Protein AF-A0A7S4ETW4-F1 (afdb_monomer_lite)

Secondary structure (DSSP, 8-state):
-HHHHHHHHHHHHHHHHHHHTTTTSS-SSPPPHHHHHHHHHHHHHHTSTHHHHHHHHIIIIISSPPHHHHHHHHH-HHHHHHHHHH--TTT-HHHHHHHHHHHHHHSHHHHHHHHHHHHHHHHHHHHS---SHHHHHHHHHHHHHHHHHHHH-GGGHHHH-S--

Organism: Chrysotila carterae (NCBI:txid13221)

Radius of gyration: 17.77 Å; chains: 1; bounding box: 31×57×45 Å

Structure (mmCIF, N/CA/C/O backbone):
data_AF-A0A7S4ETW4-F1
#
_entry.id   AF-A0A7S4ETW4-F1
#
loop_
_atom_site.group_PDB
_atom_site.id
_atom_site.type_symbol
_atom_site.label_atom_id
_atom_site.label_alt_id
_atom_site.label_comp_id
_atom_site.label_asym_id
_atom_site.label_entity_id
_atom_site.label_seq_id
_atom_site.pdbx_PDB_ins_code
_atom_site.Cartn_x
_atom_site.Cartn_y
_atom_site.Cartn_z
_atom_site.occupancy
_atom_site.B_iso_or_equiv
_atom_site.auth_seq_id
_atom_site.auth_comp_id
_atom_site.auth_asym_id
_atom_site.auth_atom_id
_atom_site.pdbx_PDB_model_num
ATOM 1 N N . ALA A 1 1 ? -1.534 -6.833 -19.154 1.00 60.81 1 ALA A N 1
ATOM 2 C CA . ALA A 1 1 ? -1.920 -5.495 -19.670 1.00 60.81 1 ALA A CA 1
ATOM 3 C C . ALA A 1 1 ? -2.593 -4.645 -18.591 1.00 60.81 1 ALA A C 1
ATOM 5 O O . ALA A 1 1 ? -2.192 -3.499 -18.425 1.00 60.81 1 ALA A O 1
ATOM 6 N N . ALA A 1 2 ? -3.542 -5.212 -17.833 1.00 79.50 2 ALA A N 1
ATOM 7 C CA . ALA A 1 2 ? -4.225 -4.532 -16.729 1.00 79.50 2 ALA A CA 1
ATOM 8 C C . ALA A 1 2 ? -3.273 -4.038 -15.621 1.00 79.50 2 ALA A C 1
ATOM 10 O O . ALA A 1 2 ? -3.353 -2.880 -15.234 1.00 79.50 2 ALA A O 1
ATOM 11 N N . GLU A 1 3 ? -2.308 -4.854 -15.188 1.00 80.56 3 GLU A N 1
ATOM 12 C CA . GLU A 1 3 ? -1.361 -4.449 -14.137 1.00 80.56 3 GLU A CA 1
ATOM 13 C C . GLU A 1 3 ? -0.464 -3.275 -14.559 1.00 80.56 3 GLU A C 1
ATOM 15 O O . GLU A 1 3 ? -0.371 -2.277 -13.857 1.00 80.56 3 GLU A O 1
ATOM 20 N N . LYS A 1 4 ? 0.115 -3.321 -15.768 1.00 85.88 4 LYS A N 1
ATOM 21 C CA . LYS A 1 4 ? 0.900 -2.199 -16.322 1.00 85.88 4 LYS A CA 1
ATOM 22 C C . LYS A 1 4 ? 0.085 -0.905 -16.420 1.00 85.88 4 LYS A C 1
ATOM 24 O O . LYS A 1 4 ? 0.644 0.179 -16.277 1.00 85.88 4 LYS A O 1
ATOM 29 N N . TYR A 1 5 ? -1.214 -1.009 -16.700 1.00 85.56 5 TYR A N 1
ATOM 30 C CA . TYR A 1 5 ? -2.117 0.138 -16.685 1.00 85.56 5 TYR A CA 1
ATOM 31 C C . TYR A 1 5 ? -2.322 0.654 -15.255 1.00 85.56 5 TYR A C 1
ATOM 33 O O . TYR A 1 5 ? -2.116 1.841 -15.017 1.00 85.56 5 TYR A O 1
ATOM 41 N N . ALA A 1 6 ? -2.618 -0.234 -14.301 1.00 85.62 6 ALA A N 1
ATOM 42 C CA . ALA A 1 6 ? -2.778 0.114 -12.891 1.00 85.62 6 ALA A CA 1
ATOM 43 C C . ALA A 1 6 ? -1.522 0.792 -12.319 1.00 85.62 6 ALA A C 1
ATOM 45 O O . ALA A 1 6 ? -1.628 1.879 -11.760 1.00 85.62 6 ALA A O 1
ATOM 46 N N . VAL A 1 7 ? -0.331 0.234 -12.561 1.00 87.38 7 VAL A N 1
ATOM 47 C CA . VAL A 1 7 ? 0.959 0.835 -12.175 1.00 87.38 7 VAL A CA 1
ATOM 48 C C . VAL A 1 7 ? 1.089 2.254 -12.728 1.00 87.38 7 VAL A C 1
ATOM 50 O O . VAL A 1 7 ? 1.432 3.178 -11.999 1.00 87.38 7 VAL A O 1
ATOM 53 N N . ARG A 1 8 ? 0.766 2.476 -14.009 1.00 87.75 8 ARG A N 1
ATOM 54 C CA . ARG A 1 8 ? 0.828 3.819 -14.612 1.00 87.75 8 ARG A CA 1
ATOM 55 C C . ARG A 1 8 ? -0.162 4.792 -13.978 1.00 87.75 8 ARG A C 1
ATOM 57 O O . ARG A 1 8 ? 0.197 5.947 -13.766 1.00 87.75 8 ARG A O 1
ATOM 64 N N . CYS A 1 9 ? -1.376 4.344 -13.667 1.00 86.56 9 CYS A N 1
ATOM 65 C CA . CYS A 1 9 ? -2.370 5.161 -12.974 1.00 86.56 9 CYS A CA 1
ATOM 66 C C . CYS A 1 9 ? -1.901 5.536 -11.564 1.00 86.56 9 CYS A C 1
ATOM 68 O O . CYS A 1 9 ? -1.958 6.707 -11.199 1.00 86.56 9 CYS A O 1
ATOM 70 N N . VAL A 1 10 ? -1.381 4.577 -10.797 1.00 86.25 10 VAL A N 1
ATOM 71 C CA . VAL A 1 10 ? -0.884 4.816 -9.435 1.00 86.25 10 VAL A CA 1
ATOM 72 C C . VAL A 1 10 ? 0.343 5.737 -9.452 1.00 86.25 10 VAL A C 1
ATOM 74 O O . VAL A 1 10 ? 0.398 6.696 -8.684 1.00 86.25 10 VAL A O 1
ATOM 77 N N . LEU A 1 11 ? 1.275 5.547 -10.393 1.00 87.12 11 LEU A N 1
ATOM 78 C CA . LEU A 1 11 ? 2.414 6.453 -10.592 1.00 87.12 11 LEU A CA 1
ATOM 79 C C . LEU A 1 11 ? 1.975 7.878 -10.936 1.00 87.12 11 LEU A C 1
ATOM 81 O O . LEU A 1 11 ? 2.535 8.834 -10.401 1.00 87.12 11 LEU A O 1
ATOM 85 N N . PHE A 1 12 ? 0.988 8.033 -11.823 1.00 86.19 12 PHE A N 1
ATOM 86 C CA . PHE A 1 12 ? 0.428 9.340 -12.166 1.00 86.19 12 PHE A CA 1
ATOM 87 C C . PHE A 1 12 ? -0.155 10.028 -10.929 1.00 86.19 12 PHE A C 1
ATOM 89 O O . PHE A 1 12 ? 0.198 11.172 -10.642 1.00 86.19 12 PHE A O 1
ATOM 96 N N . MET A 1 13 ? -0.978 9.304 -10.168 1.00 83.88 13 MET A N 1
ATOM 97 C CA . MET A 1 13 ? -1.591 9.794 -8.935 1.00 83.88 13 MET A CA 1
ATOM 98 C C . MET A 1 13 ? -0.546 10.255 -7.921 1.00 83.88 13 MET A C 1
ATOM 100 O O . MET A 1 13 ? -0.606 11.379 -7.425 1.00 83.88 13 MET A O 1
ATOM 104 N N . ARG A 1 14 ? 0.462 9.421 -7.669 1.00 85.75 14 ARG A N 1
ATOM 105 C CA . ARG A 1 14 ? 1.566 9.741 -6.767 1.00 85.75 14 ARG A CA 1
ATOM 106 C C . ARG A 1 14 ? 2.373 10.950 -7.246 1.00 85.75 14 ARG A C 1
ATOM 108 O O . ARG A 1 14 ? 2.690 11.823 -6.447 1.00 85.75 14 ARG A O 1
ATOM 115 N N . ASN A 1 15 ? 2.695 11.036 -8.536 1.00 84.06 15 ASN A N 1
ATOM 116 C CA . ASN A 1 15 ? 3.438 12.179 -9.077 1.00 84.06 15 ASN A CA 1
ATOM 117 C C . ASN A 1 15 ? 2.648 13.486 -8.943 1.00 84.06 15 ASN A C 1
ATOM 119 O O . ASN A 1 15 ? 3.237 14.528 -8.654 1.00 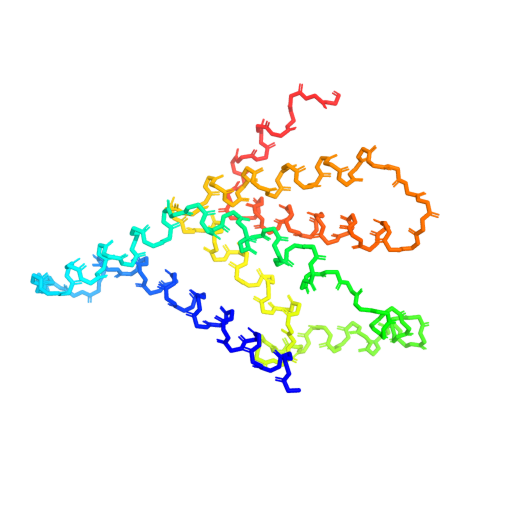84.06 15 ASN A O 1
ATOM 123 N N . ALA A 1 16 ? 1.329 13.431 -9.135 1.00 80.75 16 ALA A N 1
ATOM 124 C CA . ALA A 1 16 ? 0.451 14.579 -8.956 1.00 80.75 16 ALA A CA 1
ATOM 125 C C . ALA A 1 16 ? 0.400 15.032 -7.484 1.00 8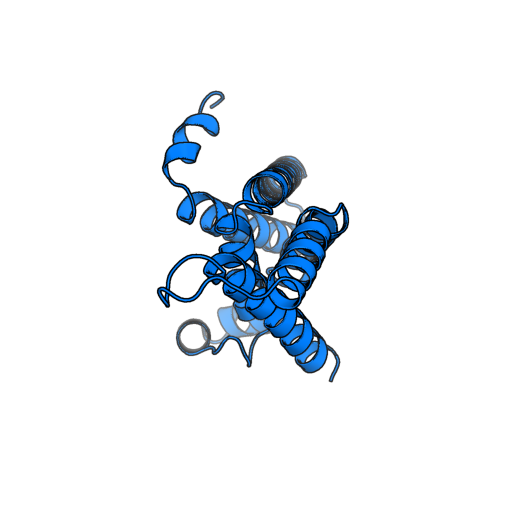0.75 16 ALA A C 1
ATOM 127 O O . ALA A 1 16 ? 0.531 16.227 -7.226 1.00 80.75 16 ALA A O 1
ATOM 128 N N . LEU A 1 17 ? 0.312 14.091 -6.533 1.00 76.44 17 LEU A N 1
ATOM 129 C CA . LEU A 1 17 ? 0.405 14.357 -5.088 1.00 76.44 17 LEU A CA 1
ATOM 130 C C . LEU A 1 17 ? 1.749 14.985 -4.705 1.00 76.44 17 LEU A C 1
ATOM 132 O O . LEU A 1 17 ? 1.791 16.074 -4.136 1.00 76.44 17 LEU A O 1
ATOM 136 N N . GLY A 1 18 ? 2.849 14.332 -5.089 1.00 71.75 18 GLY A N 1
ATOM 137 C CA . GLY A 1 18 ? 4.200 14.792 -4.776 1.00 71.75 18 GLY A CA 1
ATOM 138 C C . GLY A 1 18 ? 4.476 16.187 -5.334 1.00 71.75 18 GLY A C 1
ATOM 139 O O . GLY A 1 18 ? 5.074 17.008 -4.654 1.00 71.75 18 GLY A O 1
ATOM 140 N N . SER A 1 19 ? 3.981 16.499 -6.536 1.00 68.69 19 SER A N 1
ATOM 141 C CA . SER A 1 19 ? 4.168 17.815 -7.165 1.00 68.69 19 SER A CA 1
ATOM 142 C C . SER A 1 19 ? 3.311 18.916 -6.532 1.00 68.69 19 SER A C 1
ATOM 144 O O . SER A 1 19 ? 3.758 20.062 -6.454 1.00 68.69 19 SER A O 1
ATOM 146 N N . ALA A 1 20 ? 2.102 18.591 -6.057 1.00 61.12 20 ALA A N 1
ATOM 147 C CA . ALA A 1 20 ? 1.223 19.546 -5.380 1.00 61.12 20 ALA A CA 1
ATOM 148 C C . ALA A 1 20 ? 1.816 20.043 -4.047 1.00 61.12 20 ALA A C 1
ATOM 150 O O . ALA A 1 20 ? 1.586 21.190 -3.670 1.00 61.12 20 ALA A O 1
ATOM 151 N N . ALA A 1 21 ? 2.650 19.235 -3.383 1.00 56.47 21 ALA A N 1
ATOM 152 C CA . ALA A 1 21 ? 3.363 19.629 -2.166 1.00 56.47 21 ALA A CA 1
ATOM 153 C C . ALA A 1 21 ? 4.465 20.691 -2.403 1.00 56.47 21 ALA A C 1
ATOM 155 O O . ALA A 1 21 ? 4.841 21.419 -1.482 1.00 56.47 21 ALA A O 1
ATOM 156 N N . TYR A 1 22 ? 4.972 20.838 -3.636 1.00 57.28 22 TYR A N 1
ATOM 157 C CA . TYR A 1 22 ? 6.088 21.742 -3.964 1.00 57.28 22 TYR A CA 1
ATOM 158 C C . TYR A 1 22 ? 5.677 23.155 -4.397 1.00 57.28 22 TYR A C 1
ATOM 160 O O . TYR A 1 22 ? 6.551 23.967 -4.709 1.00 57.28 22 TYR A O 1
ATOM 168 N N . THR A 1 23 ? 4.390 23.514 -4.379 1.00 57.53 23 THR A N 1
ATOM 169 C CA . THR A 1 23 ? 3.901 24.804 -4.911 1.00 57.53 23 THR A CA 1
ATOM 170 C C . THR A 1 23 ? 4.421 26.060 -4.187 1.00 57.53 23 THR A C 1
ATOM 172 O O . THR A 1 23 ? 4.063 27.166 -4.579 1.00 57.53 23 THR A O 1
ATOM 175 N N . GLY A 1 24 ? 5.257 25.929 -3.148 1.00 52.19 24 GLY A N 1
ATOM 176 C CA . GLY A 1 24 ? 5.698 27.048 -2.306 1.00 52.19 24 GLY A CA 1
ATOM 177 C C . GLY A 1 24 ? 7.195 27.387 -2.252 1.00 52.19 24 GLY A C 1
ATOM 178 O O . GLY A 1 24 ? 7.512 28.407 -1.651 1.00 52.19 24 GLY A O 1
ATOM 179 N N . HIS A 1 25 ? 8.126 26.594 -2.808 1.00 51.62 25 HIS A N 1
ATOM 180 C CA . HIS A 1 25 ? 9.494 26.591 -2.239 1.00 51.62 25 HIS A CA 1
ATOM 181 C C . HIS A 1 25 ? 10.692 26.952 -3.138 1.00 51.62 25 HIS A C 1
ATOM 183 O O . HIS A 1 25 ? 11.792 27.048 -2.602 1.00 51.62 25 HIS A O 1
ATOM 189 N N . THR A 1 26 ? 10.569 27.173 -4.453 1.00 51.62 26 THR A N 1
ATOM 190 C CA . THR A 1 26 ? 11.786 27.132 -5.310 1.00 51.62 26 THR A CA 1
ATOM 191 C C . THR A 1 26 ? 12.084 28.318 -6.216 1.00 51.62 26 THR A C 1
ATOM 193 O O . THR A 1 26 ? 13.113 28.315 -6.888 1.00 51.62 26 THR A O 1
ATOM 196 N N . SER A 1 27 ? 11.312 29.399 -6.198 1.00 53.84 27 SER A N 1
ATOM 197 C CA . SER A 1 27 ? 11.730 30.595 -6.940 1.00 53.84 27 SER A CA 1
ATOM 198 C C . SER A 1 27 ? 1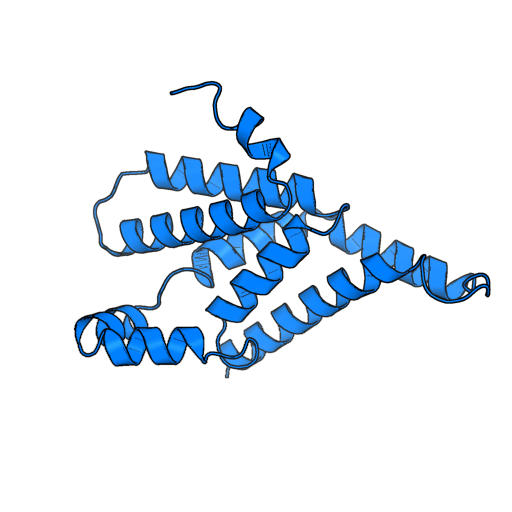1.029 31.826 -6.405 1.00 53.84 27 SER A C 1
ATOM 200 O O . SER A 1 27 ? 9.812 31.818 -6.303 1.00 53.84 27 SER A O 1
ATOM 202 N N . GLY A 1 28 ? 11.768 32.904 -6.120 1.00 57.75 28 GLY A N 1
ATOM 203 C CA . GLY A 1 28 ? 11.235 34.208 -5.685 1.00 57.75 28 GLY A CA 1
ATOM 204 C C . GLY A 1 28 ? 10.312 34.916 -6.696 1.00 57.75 28 GLY A C 1
ATOM 205 O O . GLY A 1 28 ? 10.130 36.126 -6.623 1.00 57.75 28 GLY A O 1
ATOM 206 N N . ARG A 1 29 ? 9.750 34.180 -7.661 1.00 61.94 29 ARG A N 1
ATOM 207 C CA . ARG A 1 29 ? 8.643 34.595 -8.517 1.00 61.94 29 ARG A CA 1
ATOM 208 C C . ARG A 1 29 ? 7.338 34.194 -7.847 1.00 61.94 29 ARG A C 1
ATOM 210 O O . ARG A 1 29 ? 7.135 33.021 -7.548 1.00 61.94 29 ARG A O 1
ATOM 217 N N . GLN A 1 30 ? 6.436 35.158 -7.683 1.00 66.44 30 GLN A N 1
ATOM 218 C CA . GLN A 1 30 ? 5.057 34.839 -7.338 1.00 66.44 30 GLN A CA 1
ATOM 219 C C . GLN A 1 30 ? 4.467 33.899 -8.405 1.00 66.44 30 GLN A C 1
ATOM 221 O O . GLN A 1 30 ? 4.633 34.164 -9.602 1.00 66.44 30 GLN A O 1
ATOM 226 N N . PRO A 1 31 ? 3.814 32.797 -7.999 1.00 70.00 31 PRO A N 1
ATOM 227 C CA . PRO A 1 31 ? 3.113 31.927 -8.931 1.00 70.00 31 PRO A CA 1
ATOM 228 C C . PRO A 1 31 ? 2.003 32.710 -9.639 1.00 70.00 31 PRO A C 1
ATOM 230 O O . PRO A 1 31 ? 1.369 33.585 -9.048 1.00 70.00 31 PRO A O 1
ATOM 233 N N . SER A 1 32 ? 1.773 32.408 -10.919 1.00 79.75 32 SER A N 1
ATOM 234 C CA . SER A 1 32 ? 0.674 33.023 -11.666 1.00 79.75 32 SER A CA 1
ATOM 235 C C . SER A 1 32 ? -0.681 32.581 -11.106 1.00 79.75 32 SER A C 1
ATOM 237 O O . SER A 1 32 ? -0.817 31.487 -10.555 1.00 79.75 32 SER A O 1
ATOM 239 N N . GLU A 1 33 ? -1.708 33.407 -11.299 1.00 79.31 33 GLU A N 1
ATOM 240 C CA . GLU A 1 33 ? -3.079 33.109 -10.868 1.00 79.31 33 GLU A CA 1
ATOM 241 C C . GLU A 1 33 ? -3.594 31.781 -11.453 1.00 79.31 33 GLU A C 1
ATOM 243 O O . GLU A 1 33 ? -4.177 30.966 -10.741 1.00 79.31 33 GLU A O 1
ATOM 248 N N . SER A 1 34 ? -3.280 31.493 -12.722 1.00 80.44 34 SER A N 1
ATOM 249 C CA . SER A 1 34 ? -3.625 30.217 -13.364 1.00 80.44 34 SER A CA 1
ATOM 250 C C . SER A 1 34 ? -2.919 29.015 -12.724 1.00 80.44 34 SER A C 1
ATOM 252 O O . SER A 1 34 ? -3.523 27.954 -12.593 1.00 80.44 34 SER A O 1
ATOM 254 N N . ALA A 1 35 ? -1.659 29.163 -12.296 1.00 77.94 35 ALA A N 1
ATOM 255 C CA . ALA A 1 35 ? -0.931 28.089 -11.619 1.00 77.94 35 ALA A CA 1
ATOM 256 C C . ALA A 1 35 ? -1.517 27.807 -10.226 1.00 77.94 35 ALA A C 1
ATOM 258 O O . ALA A 1 35 ? -1.682 26.645 -9.853 1.00 77.94 35 ALA A O 1
ATOM 259 N N . LEU A 1 36 ? -1.894 28.859 -9.491 1.00 77.81 36 LEU A N 1
ATOM 260 C CA . LEU A 1 36 ? -2.579 28.744 -8.202 1.00 77.81 36 LEU A CA 1
ATOM 261 C C . LEU A 1 36 ? -3.959 28.087 -8.339 1.00 77.81 36 LEU A C 1
ATOM 263 O O . LEU A 1 36 ? -4.295 27.210 -7.547 1.00 77.81 36 LEU A O 1
ATOM 267 N N . ALA A 1 37 ? -4.741 28.454 -9.359 1.00 79.44 37 ALA A N 1
ATOM 268 C CA . ALA A 1 37 ? -6.047 27.848 -9.618 1.00 79.44 37 ALA A CA 1
ATOM 269 C C . ALA A 1 37 ? -5.937 26.337 -9.901 1.00 79.44 37 ALA A C 1
ATOM 271 O O . ALA A 1 37 ? -6.667 25.544 -9.305 1.00 79.44 37 ALA A O 1
ATOM 272 N N . CYS A 1 38 ? -4.982 25.926 -10.743 1.00 78.56 38 CYS A N 1
ATOM 273 C CA . CYS A 1 38 ? -4.711 24.510 -11.011 1.00 78.56 38 CYS A CA 1
ATOM 274 C C . CYS A 1 38 ? -4.243 23.759 -9.754 1.00 78.56 38 CYS A C 1
ATOM 276 O O . CYS A 1 38 ? -4.710 22.650 -9.496 1.00 78.56 38 CYS A O 1
ATOM 278 N N . ALA A 1 39 ? -3.358 24.360 -8.952 1.00 75.50 39 ALA A N 1
ATOM 279 C CA . ALA A 1 39 ? -2.897 23.771 -7.696 1.00 75.50 39 ALA A CA 1
ATOM 280 C C . ALA A 1 39 ? -4.052 23.561 -6.706 1.00 75.50 39 ALA A C 1
ATOM 282 O O . ALA A 1 39 ? -4.171 22.491 -6.114 1.00 75.50 39 ALA A O 1
ATOM 283 N N . ASN A 1 40 ? -4.938 24.548 -6.566 1.00 77.50 40 ASN A N 1
ATOM 284 C CA . ASN A 1 40 ? -6.102 24.445 -5.690 1.00 77.50 40 ASN A CA 1
ATOM 285 C C . ASN A 1 40 ? -7.082 23.364 -6.164 1.00 77.50 40 ASN A C 1
ATOM 287 O O . ASN A 1 40 ? -7.544 22.574 -5.347 1.00 77.50 40 ASN A O 1
ATOM 291 N N . ALA A 1 41 ? -7.346 23.266 -7.472 1.00 79.75 41 ALA A N 1
ATOM 292 C CA . ALA A 1 41 ? -8.198 22.211 -8.022 1.00 79.75 41 ALA A CA 1
ATOM 293 C C . ALA A 1 41 ? -7.640 20.804 -7.731 1.00 79.75 41 ALA A C 1
ATOM 295 O O . ALA A 1 41 ? -8.389 19.909 -7.338 1.00 79.75 41 ALA A O 1
ATOM 296 N N . LEU A 1 42 ? -6.321 20.622 -7.860 1.00 76.06 42 LEU A N 1
ATOM 297 C CA . LEU A 1 42 ? -5.652 19.365 -7.515 1.00 76.06 42 LEU A CA 1
ATOM 298 C C . LEU A 1 42 ? -5.727 19.070 -6.011 1.00 76.06 42 LEU A C 1
ATOM 300 O O . LEU A 1 42 ? -6.066 17.954 -5.631 1.00 76.06 42 LEU A O 1
ATOM 304 N N . ARG A 1 43 ? -5.494 20.064 -5.145 1.00 74.44 43 ARG A N 1
ATOM 305 C CA . ARG A 1 43 ? -5.634 19.901 -3.685 1.00 74.44 43 ARG A CA 1
ATOM 306 C C . ARG A 1 43 ? -7.056 19.503 -3.288 1.00 74.44 43 ARG A C 1
ATOM 308 O O . ARG A 1 43 ? -7.221 18.597 -2.480 1.00 74.44 43 ARG A O 1
ATOM 315 N N . CYS A 1 44 ? -8.080 20.102 -3.899 1.00 75.12 44 CYS A N 1
ATOM 316 C CA . CYS A 1 44 ? -9.476 19.712 -3.677 1.00 75.12 44 CYS A CA 1
ATOM 317 C C . CYS A 1 44 ? -9.762 18.271 -4.118 1.00 75.12 44 CYS A C 1
ATOM 319 O O . CYS A 1 44 ? -10.501 17.564 -3.439 1.00 75.12 44 CYS A O 1
ATOM 321 N N . PHE A 1 45 ? -9.169 17.819 -5.227 1.00 76.19 45 PHE A N 1
ATOM 322 C CA . PHE A 1 45 ? -9.286 16.427 -5.661 1.00 76.19 45 PHE A CA 1
ATOM 323 C C . PHE A 1 45 ? -8.691 15.463 -4.621 1.00 76.19 45 PHE A C 1
ATOM 325 O O . PHE A 1 45 ? -9.301 14.441 -4.306 1.00 76.19 45 PHE A O 1
ATOM 332 N N . PHE A 1 46 ? -7.540 15.806 -4.039 1.00 74.00 46 PHE A N 1
ATOM 333 C CA . PHE A 1 46 ? -6.911 14.999 -2.991 1.00 74.00 46 PHE A CA 1
ATOM 334 C C . PHE A 1 46 ? -7.621 15.095 -1.635 1.00 74.00 46 PHE A C 1
ATOM 336 O O . PHE A 1 46 ? -7.614 14.135 -0.883 1.00 74.00 46 PHE A O 1
ATOM 343 N N . GLY A 1 47 ? -8.334 16.180 -1.346 1.00 71.88 47 GLY A N 1
ATOM 344 C CA . GLY A 1 47 ? -9.221 16.264 -0.180 1.00 71.88 47 GLY A CA 1
ATOM 345 C C . GLY A 1 47 ? -10.569 15.542 -0.340 1.00 71.88 47 GLY A C 1
ATOM 346 O O . GLY A 1 47 ? -11.435 15.699 0.516 1.00 71.88 47 GLY A O 1
ATOM 347 N N . SER A 1 48 ? -10.800 14.815 -1.441 1.00 79.56 48 SER A N 1
ATOM 348 C CA . SER A 1 48 ? -12.097 14.190 -1.736 1.00 79.56 48 SER A CA 1
ATOM 349 C C . SER A 1 48 ? -12.275 12.806 -1.099 1.00 79.56 48 SER A C 1
ATOM 351 O O . SER A 1 48 ? -11.315 12.093 -0.806 1.00 79.56 48 SER A O 1
ATOM 353 N N . GLU A 1 49 ? -13.532 12.368 -0.977 1.00 79.94 49 GLU A N 1
ATOM 354 C CA . GLU A 1 49 ? -13.920 11.039 -0.465 1.00 79.94 49 GLU A CA 1
ATOM 355 C C . GLU A 1 49 ? -13.343 9.862 -1.273 1.00 79.94 49 GLU A C 1
ATOM 357 O O . GLU A 1 49 ? -13.331 8.721 -0.809 1.00 79.94 49 GLU A O 1
ATOM 362 N N . GLN A 1 50 ? -12.828 10.121 -2.477 1.00 84.06 50 GLN A N 1
ATOM 363 C CA . GLN A 1 50 ? -12.219 9.093 -3.317 1.00 84.06 50 GLN A CA 1
ATOM 364 C C . GLN A 1 50 ? -10.835 8.666 -2.822 1.00 84.06 50 GLN A C 1
ATOM 366 O O . GLN A 1 50 ? -10.365 7.582 -3.170 1.00 84.06 50 GLN A O 1
ATOM 371 N N . LEU A 1 51 ? -10.181 9.480 -1.991 1.00 85.00 51 LEU A N 1
ATOM 372 C CA . LEU A 1 51 ? -8.847 9.185 -1.483 1.00 85.00 51 LEU A CA 1
ATOM 373 C C . LEU A 1 51 ? -8.848 8.021 -0.469 1.00 85.00 51 LEU A C 1
ATOM 375 O O . LEU A 1 51 ? -8.059 7.091 -0.656 1.00 85.00 51 LEU A O 1
ATOM 379 N N . PRO A 1 52 ? -9.768 7.960 0.517 1.00 86.38 52 PRO A N 1
ATOM 380 C CA . PRO A 1 52 ? -9.985 6.755 1.322 1.00 86.38 52 PRO A CA 1
ATOM 381 C C . PRO A 1 52 ? -10.300 5.503 0.492 1.00 86.38 52 PRO A C 1
ATOM 383 O O . PRO A 1 52 ? -9.771 4.428 0.773 1.00 86.38 52 PRO A O 1
ATOM 386 N N . ALA A 1 53 ? -11.115 5.625 -0.561 1.00 89.50 53 ALA A N 1
ATOM 387 C CA . ALA A 1 53 ? -11.464 4.496 -1.427 1.00 89.50 53 ALA A CA 1
ATOM 388 C C . ALA A 1 53 ? -10.253 3.971 -2.220 1.00 89.50 53 ALA A C 1
ATOM 390 O O . ALA A 1 53 ? -10.055 2.755 -2.333 1.00 89.50 53 ALA A O 1
ATOM 391 N N . LEU A 1 54 ? -9.410 4.879 -2.721 1.00 90.31 54 LEU A N 1
ATOM 392 C CA . LEU A 1 54 ? -8.136 4.537 -3.346 1.00 90.31 54 LEU A CA 1
ATOM 393 C C . LEU A 1 54 ? -7.205 3.858 -2.337 1.00 90.31 54 LEU A C 1
ATOM 395 O O . LEU A 1 54 ? -6.708 2.772 -2.620 1.00 90.31 54 LEU A O 1
ATOM 399 N N . CYS A 1 55 ? -7.017 4.453 -1.156 1.00 92.88 55 CYS A N 1
ATOM 400 C CA . CYS A 1 55 ? -6.188 3.892 -0.089 1.00 92.88 55 CYS A CA 1
ATOM 401 C C . CYS A 1 55 ? -6.634 2.467 0.266 1.00 92.88 55 CYS A C 1
ATOM 403 O O . CYS A 1 55 ? -5.828 1.539 0.238 1.00 92.88 55 CYS A O 1
ATOM 405 N N . ARG A 1 56 ? -7.937 2.259 0.479 1.00 94.69 56 ARG A N 1
ATOM 406 C CA . ARG A 1 56 ? -8.513 0.934 0.723 1.00 94.69 56 ARG A CA 1
ATOM 407 C C . ARG A 1 56 ? -8.206 -0.052 -0.399 1.00 94.69 56 ARG A C 1
ATOM 409 O O . ARG A 1 56 ? -7.826 -1.183 -0.120 1.00 94.69 56 ARG A O 1
ATOM 416 N N . SER A 1 57 ? -8.353 0.367 -1.652 1.00 94.75 57 SER A N 1
ATOM 417 C CA . SER A 1 57 ? -8.090 -0.499 -2.806 1.00 94.75 57 SER A CA 1
ATOM 418 C C . SER A 1 57 ? -6.612 -0.882 -2.908 1.00 94.75 57 SER A C 1
ATOM 420 O O . SER A 1 57 ? -6.297 -2.034 -3.195 1.00 94.75 57 SER A O 1
ATOM 422 N N . LEU A 1 58 ? -5.702 0.055 -2.625 1.00 95.44 58 LEU A N 1
ATOM 423 C CA . LEU A 1 58 ? -4.266 -0.220 -2.595 1.00 95.44 58 LEU A CA 1
ATOM 424 C C . LEU A 1 58 ? -3.925 -1.236 -1.497 1.00 95.44 58 LEU A C 1
ATOM 426 O O . LEU A 1 58 ? -3.222 -2.206 -1.766 1.00 95.44 58 LEU A O 1
ATOM 430 N N . VAL A 1 59 ? -4.470 -1.062 -0.292 1.00 96.50 59 VAL A N 1
ATOM 431 C CA . VAL A 1 59 ? -4.201 -1.960 0.842 1.00 96.50 59 VAL A CA 1
ATOM 432 C C . VAL A 1 59 ? -4.778 -3.357 0.627 1.00 96.50 59 VAL A C 1
ATOM 434 O O . VAL A 1 59 ? -4.104 -4.338 0.909 1.00 96.50 59 VAL A O 1
ATOM 437 N N . LEU A 1 60 ? -6.004 -3.467 0.115 1.00 95.19 60 LEU A N 1
ATOM 438 C CA . LEU A 1 60 ? -6.698 -4.756 0.021 1.00 95.19 60 LEU A CA 1
ATOM 439 C C . LEU A 1 60 ? -6.417 -5.535 -1.267 1.00 95.19 60 LEU A C 1
ATOM 441 O O . LEU A 1 60 ? -6.706 -6.728 -1.318 1.00 95.19 60 LEU A O 1
ATOM 445 N N . HIS A 1 61 ? -5.917 -4.883 -2.321 1.00 94.12 61 HIS A N 1
ATOM 446 C CA . HIS A 1 61 ? -5.795 -5.521 -3.638 1.00 94.12 61 HIS A CA 1
ATOM 447 C C . HIS A 1 61 ? -4.434 -5.351 -4.309 1.00 94.12 61 HIS A C 1
ATOM 449 O O . HIS A 1 61 ? -4.133 -6.112 -5.223 1.00 94.12 61 HIS A O 1
ATOM 455 N N . ALA A 1 62 ? -3.628 -4.367 -3.904 1.00 93.69 62 ALA A N 1
ATOM 456 C CA . ALA A 1 62 ? -2.317 -4.126 -4.508 1.00 93.69 62 ALA A CA 1
ATOM 457 C C . ALA A 1 62 ? -1.151 -4.482 -3.576 1.00 93.69 62 ALA A C 1
ATOM 459 O O . ALA A 1 62 ? -0.121 -4.942 -4.054 1.00 93.69 62 ALA A O 1
ATOM 460 N N . LEU A 1 63 ? -1.300 -4.257 -2.268 1.00 94.62 63 LEU A N 1
ATOM 461 C CA . LEU A 1 63 ? -0.308 -4.631 -1.260 1.00 94.62 63 LEU A CA 1
ATOM 462 C C . LEU A 1 63 ? -0.199 -6.129 -0.947 1.00 94.62 63 LEU A C 1
ATOM 464 O O . LEU A 1 63 ? 0.923 -6.549 -0.669 1.00 94.62 63 LEU A O 1
ATOM 468 N N . PRO A 1 64 ? -1.283 -6.928 -0.930 1.00 95.00 64 PRO A N 1
ATOM 469 C CA . PRO A 1 64 ? -1.163 -8.332 -0.568 1.00 95.00 64 PRO A CA 1
ATOM 470 C C . PRO A 1 64 ? -0.322 -9.082 -1.599 1.00 95.00 64 PRO A C 1
ATOM 472 O O . PRO A 1 64 ? -0.457 -8.839 -2.800 1.00 95.00 64 PRO A O 1
ATOM 475 N N . MET A 1 65 ? 0.532 -9.995 -1.130 1.00 92.25 65 MET A N 1
ATOM 476 C CA . MET A 1 65 ? 1.274 -10.882 -2.024 1.00 92.25 65 MET A CA 1
ATOM 477 C C . MET A 1 65 ? 0.300 -11.707 -2.863 1.00 92.25 65 MET A C 1
ATOM 479 O O . MET A 1 65 ? -0.675 -12.274 -2.362 1.00 92.25 65 MET A O 1
ATOM 483 N N . SER A 1 66 ? 0.568 -11.774 -4.159 1.00 90.81 66 SER A N 1
ATOM 484 C CA . SER A 1 66 ? -0.149 -12.659 -5.062 1.00 90.81 66 SER A CA 1
ATOM 485 C C . SER A 1 66 ? 0.182 -14.128 -4.761 1.00 90.81 66 SER A C 1
ATOM 487 O O . SER A 1 66 ? 1.244 -14.426 -4.217 1.00 90.81 66 SER A O 1
ATOM 489 N N . PRO A 1 67 ? -0.682 -15.081 -5.152 1.00 91.06 67 PRO A N 1
ATOM 490 C CA . PRO A 1 67 ? -0.379 -16.503 -4.992 1.00 91.06 67 PRO A CA 1
ATOM 491 C C . PRO A 1 67 ? 0.946 -16.922 -5.647 1.00 91.06 67 PRO A C 1
ATOM 493 O O . PRO A 1 67 ? 1.663 -17.737 -5.084 1.00 91.06 67 PRO A O 1
ATOM 496 N N . ALA A 1 68 ? 1.293 -16.316 -6.788 1.00 90.69 68 ALA A N 1
ATOM 497 C CA . ALA A 1 68 ? 2.566 -16.561 -7.463 1.00 90.69 68 ALA A CA 1
ATOM 498 C C . ALA A 1 68 ? 3.759 -16.098 -6.614 1.00 90.69 68 ALA A C 1
ATOM 500 O O . ALA A 1 68 ? 4.687 -16.864 -6.419 1.00 90.69 68 ALA A O 1
ATOM 501 N N . GLU A 1 69 ? 3.689 -14.900 -6.024 1.00 91.12 69 GLU A N 1
ATOM 502 C CA . GLU A 1 69 ? 4.730 -14.400 -5.113 1.00 91.12 69 GLU A CA 1
ATOM 503 C C . GLU A 1 69 ? 4.885 -15.283 -3.865 1.00 91.12 69 GLU A C 1
ATOM 505 O O . GLU A 1 69 ? 5.990 -15.457 -3.361 1.00 91.12 69 GLU A O 1
ATOM 510 N N . VAL A 1 70 ? 3.789 -15.865 -3.368 1.00 92.88 70 VAL A N 1
ATOM 511 C CA . VAL A 1 70 ? 3.835 -16.818 -2.248 1.00 92.88 70 VAL A CA 1
ATOM 512 C C . VAL A 1 70 ? 4.527 -18.120 -2.655 1.00 92.88 70 VAL A C 1
ATOM 514 O O . VAL A 1 70 ? 5.305 -18.664 -1.870 1.00 92.88 70 VAL A O 1
ATOM 517 N N . ASP A 1 71 ? 4.248 -18.624 -3.857 1.00 94.38 71 ASP A N 1
ATOM 518 C CA . ASP A 1 71 ? 4.925 -19.803 -4.398 1.00 94.38 71 ASP A CA 1
ATOM 519 C C . ASP A 1 71 ? 6.418 -19.517 -4.643 1.00 94.38 71 ASP A C 1
ATOM 521 O O . ASP A 1 71 ? 7.253 -20.310 -4.214 1.00 94.38 71 ASP A O 1
ATOM 525 N N . ASP A 1 72 ? 6.763 -18.358 -5.210 1.00 93.00 72 ASP A N 1
ATOM 526 C CA . ASP A 1 72 ? 8.149 -17.928 -5.434 1.00 93.00 72 ASP A CA 1
ATOM 527 C C . ASP A 1 72 ? 8.922 -17.818 -4.108 1.00 93.00 72 ASP A C 1
ATOM 529 O O . ASP A 1 72 ? 10.024 -18.351 -3.985 1.00 93.00 72 ASP A O 1
ATOM 533 N N . LEU A 1 73 ? 8.322 -17.209 -3.075 1.00 92.81 73 LEU A N 1
ATOM 534 C CA . LEU A 1 73 ? 8.909 -17.126 -1.733 1.00 92.81 73 LEU A CA 1
ATOM 535 C C . LEU A 1 73 ? 9.120 -18.510 -1.101 1.00 92.81 73 LEU A C 1
ATOM 537 O O . LEU A 1 73 ? 10.088 -18.716 -0.367 1.00 92.81 73 LEU A O 1
ATOM 541 N N . ARG A 1 74 ? 8.206 -19.455 -1.342 1.00 94.50 74 ARG A N 1
ATOM 542 C CA . ARG A 1 74 ? 8.323 -20.823 -0.823 1.00 94.50 74 ARG A CA 1
ATOM 543 C C . ARG A 1 74 ? 9.435 -21.596 -1.530 1.00 94.50 74 ARG A C 1
ATOM 545 O O . ARG A 1 74 ? 10.154 -22.346 -0.870 1.00 94.50 74 ARG A O 1
ATOM 552 N N . ASP A 1 75 ? 9.528 -21.451 -2.846 1.00 97.00 75 ASP A N 1
ATOM 553 C CA . ASP A 1 75 ? 10.367 -22.291 -3.695 1.00 97.00 75 ASP A CA 1
ATOM 554 C C . ASP A 1 75 ? 11.814 -21.753 -3.793 1.00 97.00 75 ASP A C 1
ATOM 556 O O . ASP A 1 75 ? 12.754 -22.552 -3.809 1.00 97.00 75 ASP A O 1
ATOM 560 N N . ASP A 1 76 ? 12.011 -20.427 -3.780 1.00 96.31 76 ASP A N 1
ATOM 561 C CA . ASP A 1 76 ? 13.317 -19.748 -3.725 1.00 96.31 76 ASP A CA 1
ATOM 562 C C . ASP A 1 76 ? 13.251 -18.442 -2.894 1.00 96.31 76 ASP A C 1
ATOM 564 O O . ASP A 1 76 ? 13.122 -17.340 -3.439 1.00 96.31 76 ASP A O 1
ATOM 568 N N . PRO A 1 77 ? 13.367 -18.523 -1.554 1.00 94.06 77 PRO A N 1
ATOM 569 C CA . PRO A 1 77 ? 13.241 -17.351 -0.690 1.00 94.06 77 PRO A CA 1
ATOM 570 C C . PRO A 1 77 ? 14.360 -16.320 -0.888 1.00 94.06 77 PRO A C 1
ATOM 572 O O . PRO A 1 77 ? 14.127 -15.123 -0.714 1.00 94.06 77 PRO A O 1
ATOM 575 N N . GLU A 1 78 ? 15.577 -16.749 -1.242 1.00 95.44 78 GLU A N 1
ATOM 576 C CA . GLU A 1 78 ? 16.691 -15.826 -1.496 1.00 95.44 78 GLU A CA 1
ATOM 577 C C . GLU A 1 78 ? 16.471 -15.058 -2.802 1.00 95.44 78 GLU A C 1
ATOM 579 O O . GLU A 1 78 ? 16.644 -13.834 -2.831 1.00 95.44 78 GLU A O 1
ATOM 584 N N . GLY A 1 79 ? 16.033 -15.758 -3.855 1.00 92.56 79 GLY A N 1
ATOM 585 C CA . GLY A 1 79 ? 15.643 -15.156 -5.126 1.00 92.56 79 GLY A CA 1
ATOM 586 C C . GLY A 1 79 ? 14.503 -14.156 -4.959 1.00 92.56 79 GLY A C 1
ATOM 587 O O . GLY A 1 79 ? 14.630 -13.011 -5.397 1.00 92.56 79 GLY A O 1
ATOM 588 N N . PHE A 1 80 ? 13.446 -14.537 -4.238 1.00 91.81 80 PHE A N 1
ATOM 589 C CA . PHE A 1 80 ? 12.310 -13.658 -3.957 1.00 91.81 80 PHE A CA 1
ATOM 590 C C . PHE A 1 80 ? 12.740 -12.353 -3.269 1.00 91.81 80 PHE A C 1
ATOM 592 O O . PHE A 1 80 ? 12.419 -11.259 -3.737 1.00 91.81 80 PHE A O 1
ATOM 599 N N . VAL A 1 81 ? 13.527 -12.444 -2.190 1.00 91.06 81 VAL A N 1
ATOM 600 C CA . VAL A 1 81 ? 14.014 -11.257 -1.464 1.00 91.06 81 VAL A CA 1
ATOM 601 C C . VAL A 1 81 ? 14.901 -10.388 -2.358 1.00 91.06 81 VAL A C 1
ATOM 603 O O . VAL A 1 81 ? 14.806 -9.159 -2.325 1.00 91.06 81 VAL A O 1
ATOM 606 N N . TRP A 1 82 ? 15.763 -10.996 -3.176 1.00 90.56 82 TRP A N 1
ATOM 607 C CA . TRP A 1 82 ? 16.609 -10.252 -4.106 1.00 90.56 82 TRP A CA 1
ATOM 608 C C . TRP A 1 82 ? 15.790 -9.479 -5.148 1.00 90.56 82 TRP A C 1
ATOM 610 O O . TRP A 1 82 ? 16.098 -8.317 -5.445 1.00 90.56 82 TRP A O 1
ATOM 620 N N . GLU A 1 83 ? 14.739 -10.099 -5.683 1.00 87.69 83 GLU A N 1
ATOM 621 C CA . GLU A 1 83 ? 13.821 -9.460 -6.619 1.00 87.69 83 GLU A CA 1
ATOM 622 C C . GLU A 1 83 ? 13.037 -8.329 -5.962 1.00 87.69 83 GLU A C 1
ATOM 624 O O . GLU A 1 83 ? 12.974 -7.243 -6.538 1.00 87.69 83 GLU A O 1
ATOM 629 N N . GLU A 1 84 ? 12.528 -8.518 -4.742 1.00 84.81 84 GLU A N 1
ATOM 630 C CA . GLU A 1 84 ? 11.862 -7.459 -3.979 1.00 84.81 84 GLU A CA 1
ATOM 631 C C . GLU A 1 84 ? 12.766 -6.245 -3.748 1.00 84.81 84 GLU A C 1
ATOM 633 O O . GLU A 1 84 ? 12.354 -5.105 -3.973 1.00 84.81 84 GLU A O 1
ATOM 638 N N . LEU A 1 85 ? 14.017 -6.473 -3.341 1.00 85.19 85 LEU A N 1
ATOM 639 C CA . LEU A 1 85 ? 14.990 -5.402 -3.109 1.00 85.19 85 LEU A CA 1
ATOM 640 C C . LEU A 1 85 ? 15.375 -4.676 -4.404 1.00 85.19 85 LEU A C 1
ATOM 642 O O . LEU A 1 85 ? 15.676 -3.479 -4.389 1.00 85.19 85 LEU A O 1
ATOM 646 N N . SER A 1 86 ? 15.364 -5.393 -5.527 1.00 85.31 86 SER A N 1
ATOM 647 C CA . SER A 1 86 ? 15.702 -4.862 -6.850 1.00 85.31 86 SER A CA 1
ATOM 648 C C . SER A 1 86 ? 14.497 -4.269 -7.588 1.00 85.31 86 SER A C 1
ATOM 650 O O . SER A 1 86 ? 14.670 -3.578 -8.604 1.00 85.31 86 SER A O 1
ATOM 652 N N . ALA A 1 87 ? 13.280 -4.537 -7.108 1.00 82.19 87 ALA A N 1
ATOM 653 C CA . ALA A 1 87 ? 12.045 -4.191 -7.782 1.00 82.19 87 ALA A CA 1
ATOM 654 C C . ALA A 1 87 ? 11.903 -2.676 -7.903 1.00 82.19 87 ALA A C 1
ATOM 656 O O . ALA A 1 87 ? 11.950 -1.906 -6.940 1.00 82.19 87 ALA A O 1
ATOM 657 N N . ARG A 1 88 ? 11.685 -2.230 -9.139 1.00 80.81 88 ARG A N 1
ATOM 658 C CA . ARG A 1 88 ? 11.394 -0.830 -9.415 1.00 80.81 88 ARG A CA 1
ATOM 659 C C . ARG A 1 88 ? 9.897 -0.611 -9.302 1.00 80.81 88 ARG A C 1
ATOM 661 O O . ARG A 1 88 ? 9.075 -1.435 -9.683 1.00 80.81 88 ARG A O 1
ATOM 668 N N . GLU A 1 89 ? 9.532 0.582 -8.880 1.00 75.81 89 GLU A N 1
ATOM 669 C CA . GLU A 1 89 ? 8.133 0.986 -8.766 1.00 75.81 89 GLU A CA 1
ATOM 670 C C . GLU A 1 89 ? 7.352 0.890 -10.089 1.00 75.81 89 GLU A C 1
ATOM 672 O O . GLU A 1 89 ? 6.151 0.656 -10.102 1.00 75.81 89 GLU A O 1
ATOM 677 N N . GLY A 1 90 ? 8.038 1.033 -11.227 1.00 79.88 90 GLY A N 1
ATOM 678 C CA . GLY A 1 90 ? 7.432 0.881 -12.550 1.00 79.88 90 GLY A CA 1
ATOM 679 C C . GLY A 1 90 ? 7.211 -0.567 -12.996 1.00 79.88 90 GLY A C 1
ATOM 680 O O . GLY A 1 90 ? 6.659 -0.772 -14.078 1.00 79.88 90 GLY A O 1
ATOM 681 N N . THR A 1 91 ? 7.667 -1.555 -12.220 1.00 81.38 91 THR A N 1
ATOM 682 C CA . THR A 1 91 ? 7.634 -2.977 -12.595 1.00 81.38 91 THR A CA 1
ATOM 683 C C . THR A 1 91 ? 6.767 -3.836 -11.685 1.00 81.38 91 THR A C 1
ATOM 685 O O . THR A 1 91 ? 6.420 -4.932 -12.103 1.00 81.38 91 THR A O 1
ATOM 688 N N . SER A 1 92 ? 6.382 -3.347 -10.503 1.00 85.94 92 SER A N 1
ATOM 689 C CA . SER A 1 92 ? 5.519 -4.066 -9.559 1.00 85.94 92 SER A CA 1
ATOM 690 C C . SER A 1 92 ? 4.406 -3.160 -9.044 1.00 85.94 92 SER A C 1
ATOM 692 O O . SER A 1 92 ? 4.665 -2.062 -8.540 1.00 85.94 92 SER A O 1
ATOM 694 N N . LEU A 1 93 ? 3.159 -3.631 -9.145 1.00 90.19 93 LEU A N 1
ATOM 695 C CA . LEU A 1 93 ? 2.007 -2.930 -8.580 1.00 90.19 93 LEU A CA 1
ATOM 696 C C . LEU A 1 93 ? 2.108 -2.803 -7.058 1.00 90.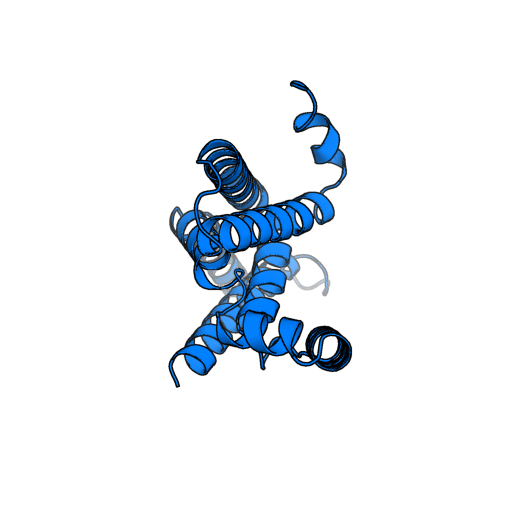19 93 LEU A C 1
ATOM 698 O O . LEU A 1 93 ? 1.755 -1.754 -6.522 1.00 90.19 93 LEU A O 1
ATOM 702 N N . ARG A 1 94 ? 2.650 -3.818 -6.381 1.00 90.75 94 ARG A N 1
ATOM 703 C CA . ARG A 1 94 ? 2.826 -3.836 -4.927 1.00 90.75 94 ARG A CA 1
ATOM 704 C C . ARG A 1 94 ? 3.804 -2.764 -4.460 1.00 90.75 94 ARG A C 1
ATOM 706 O O . ARG A 1 94 ? 3.452 -1.938 -3.620 1.00 90.75 94 ARG A O 1
ATOM 713 N N . ILE A 1 95 ? 4.975 -2.677 -5.092 1.00 89.69 95 ILE A N 1
ATOM 714 C CA . ILE A 1 95 ? 5.957 -1.615 -4.808 1.00 89.69 95 ILE A CA 1
ATOM 715 C C . ILE A 1 95 ? 5.387 -0.228 -5.142 1.00 89.69 95 ILE A C 1
ATOM 717 O O . ILE A 1 95 ? 5.584 0.731 -4.394 1.00 89.69 95 ILE A O 1
ATOM 721 N N . CYS A 1 96 ? 4.635 -0.110 -6.240 1.00 91.12 96 CYS A N 1
ATOM 722 C CA . CYS A 1 96 ? 3.962 1.136 -6.606 1.00 91.12 96 CYS A CA 1
ATOM 723 C C . CYS A 1 96 ? 2.909 1.565 -5.574 1.00 91.12 96 CYS A C 1
ATOM 725 O O . CYS A 1 96 ? 2.848 2.737 -5.196 1.00 91.12 96 CYS A O 1
ATOM 727 N N . ALA A 1 97 ? 2.123 0.618 -5.062 1.00 93.19 97 ALA A N 1
ATOM 728 C CA . ALA A 1 97 ? 1.138 0.858 -4.020 1.00 93.19 97 ALA A CA 1
ATOM 729 C C . ALA A 1 97 ? 1.790 1.287 -2.701 1.00 93.19 97 ALA A C 1
ATOM 731 O O . ALA A 1 97 ? 1.336 2.266 -2.111 1.00 93.19 97 ALA A O 1
ATOM 732 N N . GLN A 1 98 ? 2.882 0.634 -2.281 1.00 93.19 98 GLN A N 1
ATOM 733 C CA . GLN A 1 98 ? 3.647 1.029 -1.092 1.00 93.19 98 GLN A CA 1
ATOM 734 C C . GLN A 1 98 ? 4.091 2.493 -1.186 1.00 93.19 98 GLN A C 1
ATOM 736 O O . GLN A 1 98 ? 3.805 3.296 -0.299 1.00 93.19 98 GLN A O 1
ATOM 741 N N . ARG A 1 99 ? 4.723 2.874 -2.303 1.00 91.12 99 ARG A N 1
ATOM 742 C CA . ARG A 1 99 ? 5.177 4.254 -2.527 1.00 91.12 99 ARG A CA 1
ATOM 743 C C . ARG A 1 99 ? 4.022 5.246 -2.569 1.00 91.12 99 ARG A C 1
ATOM 745 O O . ARG A 1 99 ? 4.138 6.326 -1.996 1.00 91.12 99 ARG A O 1
ATOM 752 N N . CYS A 1 100 ? 2.909 4.887 -3.203 1.00 91.75 100 CYS A N 1
ATOM 753 C CA . CYS A 1 100 ? 1.726 5.738 -3.242 1.00 91.75 100 CYS A CA 1
ATOM 754 C C . CYS A 1 100 ? 1.132 5.961 -1.844 1.00 91.75 100 CYS A C 1
ATOM 756 O O . CYS A 1 100 ? 0.846 7.104 -1.499 1.00 91.75 100 CYS A O 1
ATOM 758 N N . ILE A 1 101 ? 1.013 4.913 -1.022 1.00 93.56 101 ILE A N 1
ATOM 759 C CA . ILE A 1 101 ? 0.527 5.017 0.362 1.00 93.56 101 ILE A CA 1
ATOM 760 C C . ILE A 1 101 ? 1.458 5.888 1.209 1.00 93.56 101 ILE A C 1
ATOM 762 O O . ILE A 1 101 ? 0.966 6.755 1.925 1.00 93.56 101 ILE A O 1
ATOM 766 N N . SER A 1 102 ? 2.782 5.728 1.092 1.00 91.81 102 SER A N 1
ATOM 767 C CA . SER A 1 102 ? 3.736 6.618 1.770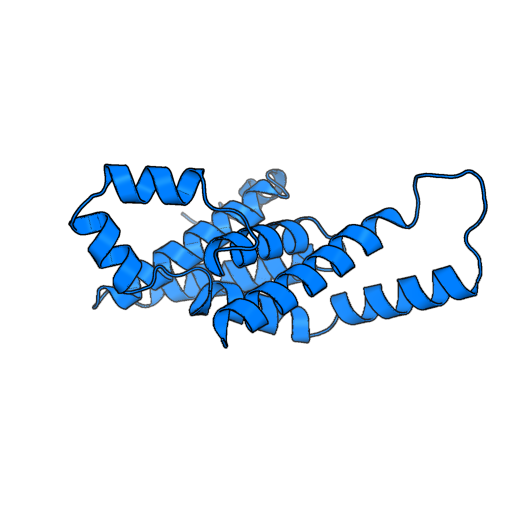 1.00 91.81 102 SER A CA 1
ATOM 768 C C . SER A 1 102 ? 3.533 8.079 1.371 1.00 91.81 102 SER A C 1
ATOM 770 O O . SER A 1 102 ? 3.385 8.932 2.236 1.00 91.81 102 SER A O 1
ATOM 772 N N . THR A 1 103 ? 3.429 8.374 0.070 1.00 89.56 103 THR A N 1
ATOM 773 C CA . THR A 1 103 ? 3.187 9.748 -0.400 1.00 89.56 103 THR A CA 1
ATOM 774 C C . THR A 1 103 ? 1.854 10.301 0.105 1.00 89.56 103 THR A C 1
ATOM 776 O O . THR A 1 103 ? 1.781 11.466 0.486 1.00 89.56 103 THR A O 1
ATOM 779 N N . LEU A 1 104 ? 0.797 9.485 0.138 1.00 89.56 104 LEU A N 1
ATOM 780 C CA . LEU A 1 104 ? -0.500 9.871 0.698 1.00 89.56 104 LEU A CA 1
ATOM 781 C C . LEU A 1 104 ? -0.402 10.199 2.196 1.00 89.56 104 LEU A C 1
ATOM 783 O O . LEU A 1 104 ? -0.987 11.182 2.641 1.00 89.56 104 LEU A O 1
ATOM 787 N N . ALA A 1 105 ? 0.363 9.414 2.957 1.00 89.75 105 ALA A N 1
ATOM 788 C CA . ALA A 1 105 ? 0.588 9.634 4.383 1.00 89.75 105 ALA A CA 1
ATOM 789 C C . ALA A 1 105 ? 1.448 10.880 4.675 1.00 89.75 105 ALA A C 1
ATOM 791 O O . ALA A 1 105 ? 1.258 11.527 5.700 1.00 89.75 105 ALA A O 1
ATOM 792 N N . GLU A 1 106 ? 2.360 11.239 3.770 1.00 86.75 106 GLU A N 1
ATOM 793 C CA . GLU A 1 106 ? 3.223 12.427 3.871 1.00 86.75 106 GLU A CA 1
ATOM 794 C C . GLU A 1 106 ? 2.544 13.715 3.361 1.00 86.75 106 GLU A C 1
ATOM 796 O O . GLU A 1 106 ? 2.977 14.823 3.681 1.00 86.75 106 GLU A O 1
ATOM 801 N N . THR A 1 107 ? 1.478 13.596 2.564 1.00 83.56 107 THR A N 1
ATOM 802 C CA . THR A 1 107 ? 0.768 14.744 1.978 1.00 83.56 107 THR A CA 1
ATOM 803 C C . THR A 1 107 ? -0.253 15.298 2.968 1.00 83.56 107 THR A C 1
ATOM 805 O O . THR A 1 107 ? -1.206 14.609 3.323 1.00 83.56 107 THR A O 1
ATOM 808 N N . ALA A 1 108 ? -0.106 16.560 3.381 1.00 81.38 108 ALA A N 1
ATOM 809 C CA . ALA A 1 108 ? -0.919 17.179 4.435 1.00 81.38 108 ALA A CA 1
ATOM 810 C C . ALA A 1 108 ? -2.440 17.060 4.212 1.00 81.38 108 ALA A C 1
ATOM 812 O O . ALA A 1 108 ? -3.182 16.803 5.155 1.00 81.38 108 ALA A O 1
ATOM 813 N N . GLU A 1 109 ? -2.902 17.208 2.970 1.00 82.00 109 GLU A N 1
ATOM 814 C CA . GLU A 1 109 ? -4.318 17.129 2.592 1.00 82.00 109 GLU A CA 1
ATOM 815 C C . GLU A 1 109 ? -4.892 15.707 2.672 1.00 82.00 109 GLU A C 1
ATOM 817 O O . GLU A 1 109 ? -6.104 15.539 2.779 1.00 82.00 109 GLU A O 1
ATOM 822 N N . ALA A 1 110 ? -4.032 14.690 2.603 1.00 85.25 110 ALA A N 1
ATOM 823 C CA . ALA A 1 110 ? -4.408 13.283 2.515 1.00 85.25 110 ALA A CA 1
ATOM 824 C C . ALA A 1 110 ? -4.046 12.483 3.776 1.00 85.25 110 ALA A C 1
ATOM 826 O O . ALA A 1 110 ? -4.617 11.413 4.001 1.00 85.25 110 ALA A O 1
ATOM 827 N N . ALA A 1 111 ? -3.121 12.984 4.597 1.00 86.56 111 ALA A N 1
ATOM 828 C CA . ALA A 1 111 ? -2.493 12.250 5.690 1.00 86.56 111 ALA A CA 1
ATOM 829 C C . ALA A 1 111 ? -3.507 11.724 6.713 1.00 86.56 111 ALA A C 1
ATOM 831 O O . ALA A 1 111 ? -3.505 10.537 7.034 1.00 86.56 111 ALA A O 1
ATOM 832 N N . GLU A 1 112 ? -4.410 12.584 7.193 1.00 87.94 112 GLU A N 1
ATOM 833 C CA . GLU A 1 112 ? -5.407 12.207 8.203 1.00 87.94 112 GLU A CA 1
ATOM 834 C C . GLU A 1 112 ? -6.385 11.149 7.677 1.00 87.94 112 GLU A C 1
ATOM 836 O O . GLU A 1 112 ? -6.601 10.126 8.327 1.00 87.94 112 GLU A O 1
ATOM 841 N N . ALA A 1 113 ? -6.921 11.352 6.471 1.00 89.31 113 ALA A N 1
ATOM 842 C CA . ALA A 1 113 ? -7.860 10.425 5.845 1.00 89.31 113 ALA A CA 1
ATOM 843 C C . ALA A 1 113 ? -7.204 9.070 5.524 1.00 89.31 113 ALA A C 1
ATOM 845 O O . ALA A 1 113 ? -7.786 8.015 5.779 1.00 89.31 113 ALA A O 1
ATOM 846 N N . THR A 1 114 ? -5.969 9.097 5.014 1.00 91.31 114 THR A N 1
ATOM 847 C CA . THR A 1 114 ? -5.163 7.898 4.735 1.00 91.31 114 THR A CA 1
ATOM 848 C C . THR A 1 114 ? -4.905 7.121 6.016 1.00 91.31 114 THR A C 1
ATOM 850 O O . THR A 1 114 ? -5.119 5.911 6.063 1.00 91.31 114 THR A O 1
ATOM 853 N N . GLN A 1 115 ? -4.504 7.819 7.078 1.00 91.38 115 GLN A N 1
ATOM 854 C CA . GLN A 1 115 ? -4.276 7.206 8.373 1.00 91.38 115 GLN A CA 1
ATOM 855 C C . GLN A 1 115 ? -5.555 6.565 8.909 1.00 91.38 115 GLN A C 1
ATOM 857 O O . GLN A 1 115 ? -5.559 5.369 9.184 1.00 91.38 115 GLN A O 1
ATOM 862 N N . ALA A 1 116 ? -6.650 7.317 9.021 1.00 91.44 116 ALA A N 1
ATOM 863 C CA . ALA A 1 116 ? -7.913 6.792 9.532 1.00 91.44 116 ALA A CA 1
ATOM 864 C C . ALA A 1 116 ? -8.353 5.524 8.777 1.00 91.44 116 ALA A C 1
ATOM 866 O O . ALA A 1 116 ? -8.753 4.534 9.397 1.00 91.44 116 ALA A O 1
ATOM 867 N N . GLN A 1 117 ? -8.196 5.516 7.450 1.00 94.50 117 GLN A N 1
ATOM 868 C CA . GLN A 1 117 ? -8.515 4.365 6.614 1.00 94.50 117 GLN A CA 1
ATOM 869 C C . GLN A 1 117 ? -7.608 3.157 6.895 1.00 94.50 117 GLN A C 1
ATOM 871 O O . GLN A 1 117 ? -8.118 2.051 7.073 1.00 94.50 117 GLN A O 1
ATOM 876 N N . VAL A 1 118 ? -6.285 3.342 6.957 1.00 95.12 118 VAL A N 1
ATOM 877 C CA . VAL A 1 118 ? -5.327 2.252 7.229 1.00 95.12 118 VAL A CA 1
ATOM 878 C C . VAL A 1 118 ? -5.539 1.664 8.622 1.00 95.12 118 VAL A C 1
ATOM 880 O O . VAL A 1 118 ? -5.572 0.445 8.771 1.00 95.12 118 VAL A O 1
ATOM 883 N N . PHE A 1 119 ? -5.761 2.507 9.631 1.00 94.31 119 PHE A N 1
ATOM 884 C CA . PHE A 1 119 ? -6.062 2.064 10.993 1.00 94.31 119 PHE A CA 1
ATOM 885 C C . PHE A 1 119 ? -7.361 1.262 11.064 1.00 94.31 119 PHE A C 1
ATOM 887 O O . PHE A 1 119 ? -7.406 0.208 11.696 1.00 94.31 119 PHE A O 1
ATOM 894 N N . SER A 1 120 ? -8.411 1.732 10.387 1.00 94.81 120 SER A N 1
ATOM 895 C CA . SER A 1 120 ? -9.680 1.009 10.305 1.00 94.81 120 SER A CA 1
ATOM 896 C C . SER A 1 120 ? -9.504 -0.375 9.673 1.00 94.81 120 SER A C 1
ATOM 898 O O . SER A 1 120 ? -10.014 -1.355 10.215 1.00 94.81 120 SER A O 1
ATOM 900 N N . LEU A 1 121 ? -8.742 -0.475 8.578 1.00 95.44 121 LEU A N 1
ATOM 901 C CA . LEU A 1 121 ? -8.483 -1.744 7.892 1.00 95.44 121 LEU A CA 1
ATOM 902 C C . LEU A 1 121 ? -7.634 -2.698 8.735 1.00 95.44 121 LEU A C 1
ATOM 904 O O . LEU A 1 121 ? -7.994 -3.864 8.854 1.00 95.44 121 LEU A O 1
ATOM 908 N N . ALA A 1 122 ? -6.563 -2.208 9.362 1.00 94.25 122 ALA A N 1
ATOM 909 C CA . ALA A 1 122 ? -5.709 -3.022 10.222 1.00 94.25 122 ALA A CA 1
ATOM 910 C C . ALA A 1 122 ? -6.473 -3.577 11.431 1.00 94.25 122 ALA A C 1
ATOM 912 O O . ALA A 1 122 ? -6.353 -4.760 11.739 1.00 94.25 122 ALA A O 1
ATOM 913 N N . ASN A 1 123 ? -7.316 -2.760 12.070 1.00 93.44 123 ASN A N 1
ATOM 914 C CA . ASN A 1 123 ? -8.161 -3.216 13.174 1.00 93.44 123 ASN A CA 1
ATOM 915 C C . ASN A 1 123 ? -9.201 -4.246 12.713 1.00 93.44 123 ASN A C 1
ATOM 917 O O . ASN A 1 123 ? -9.408 -5.256 13.386 1.00 93.44 123 ASN A O 1
ATOM 921 N N . ALA A 1 124 ? -9.843 -4.019 11.563 1.00 93.38 124 ALA A N 1
ATOM 922 C CA . ALA A 1 124 ? -10.802 -4.965 11.000 1.00 93.38 124 ALA A CA 1
ATOM 923 C C . ALA A 1 124 ? -10.140 -6.308 10.647 1.00 93.38 124 ALA A C 1
ATOM 925 O O . ALA A 1 124 ? -10.672 -7.358 10.992 1.00 93.38 124 ALA A O 1
ATOM 926 N N . ALA A 1 125 ? -8.957 -6.284 10.028 1.00 92.44 125 ALA A N 1
ATOM 927 C CA . ALA A 1 125 ? -8.203 -7.491 9.700 1.00 92.44 125 ALA A CA 1
ATOM 928 C C . ALA A 1 125 ? -7.738 -8.237 10.963 1.00 92.44 125 ALA A C 1
ATOM 930 O O . ALA A 1 125 ? -7.907 -9.448 11.059 1.00 92.44 125 ALA A O 1
ATOM 931 N N . ALA A 1 126 ? -7.226 -7.520 11.970 1.00 91.38 126 ALA A N 1
ATOM 932 C CA . ALA A 1 126 ? -6.755 -8.120 13.220 1.00 91.38 126 ALA A CA 1
ATOM 933 C C . ALA A 1 126 ? -7.882 -8.770 14.046 1.00 91.38 126 ALA A C 1
ATOM 935 O O . ALA A 1 126 ? -7.636 -9.703 14.807 1.00 91.38 126 ALA A O 1
ATOM 936 N N . THR A 1 127 ? -9.120 -8.286 13.904 1.00 92.12 127 THR A N 1
ATOM 937 C CA . THR A 1 127 ? -10.297 -8.802 14.626 1.00 92.12 127 THR A CA 1
ATOM 938 C C . THR A 1 127 ? -11.107 -9.825 13.826 1.00 92.12 127 THR A C 1
ATOM 940 O O . THR A 1 127 ? -11.931 -10.526 14.409 1.00 92.12 127 THR A O 1
ATOM 943 N N . GLY A 1 128 ? -10.864 -9.947 12.516 1.00 86.94 128 GLY A N 1
ATOM 944 C CA . GLY A 1 128 ? -11.610 -10.820 11.602 1.00 86.94 128 GLY A CA 1
ATOM 945 C C . GLY A 1 128 ? -11.367 -12.322 11.781 1.00 86.94 128 GLY A C 1
ATOM 946 O O . GLY A 1 128 ? -12.110 -13.122 11.218 1.00 86.94 128 GLY A O 1
ATOM 947 N N . GLY A 1 129 ? -10.378 -12.710 12.594 1.00 85.75 129 GLY A N 1
ATOM 948 C CA . GLY A 1 129 ? -9.915 -14.094 12.701 1.00 85.75 129 GLY A CA 1
ATOM 949 C C . GLY A 1 129 ? -9.073 -14.512 11.489 1.00 85.75 129 GLY A C 1
ATOM 950 O O . GLY A 1 129 ? -9.194 -13.948 10.409 1.00 85.75 129 GLY A O 1
ATOM 951 N N . LEU A 1 130 ? -8.182 -15.488 11.682 1.00 93.56 130 LEU A N 1
ATOM 952 C CA . LEU A 1 130 ? -7.299 -16.003 10.630 1.00 93.56 130 LEU A CA 1
ATOM 953 C C . LEU A 1 130 ? -7.663 -17.459 10.356 1.00 93.56 130 LEU A C 1
ATOM 955 O O . LEU A 1 130 ? -7.320 -18.343 11.144 1.00 93.56 130 LEU A O 1
ATOM 959 N N . THR A 1 131 ? -8.401 -17.694 9.275 1.00 93.44 131 THR A N 1
ATOM 960 C CA . THR A 1 131 ? -8.915 -19.024 8.918 1.00 93.44 131 THR A CA 1
ATOM 961 C C . THR A 1 131 ? -8.209 -19.616 7.707 1.00 93.44 131 THR A C 1
ATOM 963 O O . THR A 1 131 ? -7.970 -20.822 7.667 1.00 93.44 131 THR A O 1
ATOM 966 N N . GLU A 1 132 ? -7.814 -18.769 6.761 1.00 93.94 132 GLU A N 1
ATOM 967 C CA . GLU A 1 132 ? -7.152 -19.150 5.520 1.00 93.94 132 GLU A CA 1
ATOM 968 C C . GLU A 1 132 ? -5.888 -18.311 5.286 1.00 93.94 132 GLU A C 1
ATOM 970 O O . GLU A 1 132 ? -5.691 -17.246 5.874 1.00 93.94 132 GLU A O 1
ATOM 975 N N . LEU A 1 133 ? -5.011 -18.776 4.390 1.00 92.31 133 LEU A N 1
ATOM 976 C CA . LEU A 1 133 ? -3.779 -18.055 4.052 1.00 92.31 133 LEU A CA 1
ATOM 977 C C . LEU A 1 133 ? -4.064 -16.656 3.480 1.00 92.31 133 LEU A C 1
ATOM 979 O O . LEU A 1 133 ? -3.299 -15.729 3.730 1.00 92.31 133 LEU A O 1
ATOM 983 N N . SER A 1 134 ? -5.177 -16.478 2.765 1.00 91.88 134 SER A N 1
ATOM 984 C CA . SER A 1 134 ? -5.620 -15.165 2.283 1.00 91.88 134 SER A CA 1
ATOM 985 C C . SER A 1 134 ? -5.884 -14.173 3.414 1.00 91.88 134 SER A C 1
ATOM 987 O O . SER A 1 134 ? -5.616 -12.986 3.240 1.00 91.88 134 SER A O 1
ATOM 989 N N . ASP A 1 135 ? -6.354 -14.643 4.574 1.00 93.38 135 ASP A N 1
ATOM 990 C CA . ASP A 1 135 ? -6.586 -13.791 5.744 1.00 93.38 135 ASP A CA 1
ATOM 991 C C . ASP A 1 135 ? -5.251 -13.309 6.317 1.00 93.38 135 ASP A C 1
ATOM 993 O O . ASP A 1 135 ? -5.095 -12.138 6.656 1.00 93.38 135 ASP 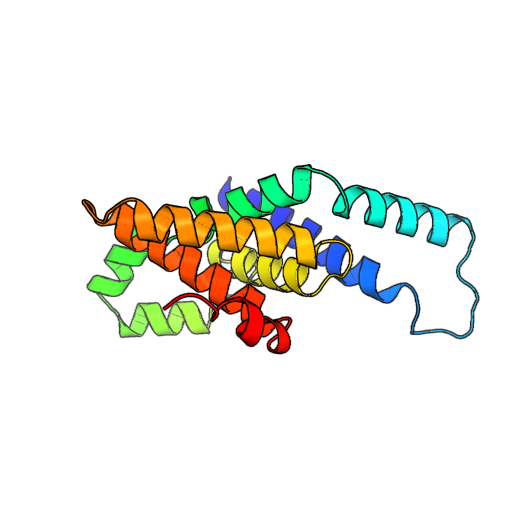A O 1
ATOM 997 N N . VAL A 1 136 ? -4.257 -14.203 6.358 1.00 94.56 136 VAL A N 1
ATOM 998 C CA . VAL A 1 136 ? -2.896 -13.888 6.814 1.00 94.56 136 VAL A CA 1
ATOM 999 C C . VAL A 1 136 ? -2.229 -12.891 5.871 1.00 94.56 136 VAL A C 1
ATOM 1001 O O . VAL A 1 136 ? -1.685 -11.889 6.324 1.00 94.56 136 VAL A O 1
ATOM 1004 N N . VAL A 1 137 ? -2.315 -13.125 4.561 1.00 94.88 137 VAL A N 1
ATOM 1005 C CA . VAL A 1 137 ? -1.750 -12.241 3.533 1.00 94.88 137 VAL A CA 1
ATOM 1006 C C . VAL A 1 137 ? -2.456 -10.876 3.520 1.00 94.88 137 VAL A C 1
ATOM 1008 O O . VAL A 1 137 ? -1.814 -9.840 3.349 1.00 94.88 137 VAL A O 1
ATOM 1011 N N . GLY A 1 138 ? -3.769 -10.844 3.764 1.00 94.75 138 GLY A N 1
ATOM 1012 C CA . GLY A 1 138 ? -4.527 -9.603 3.926 1.00 94.75 138 GLY A CA 1
ATOM 1013 C C . GLY A 1 138 ? -4.150 -8.828 5.194 1.00 94.75 138 GLY A C 1
ATOM 1014 O O . GLY A 1 138 ? -4.017 -7.602 5.150 1.00 94.75 138 GLY A O 1
ATOM 1015 N N . LEU A 1 139 ? -3.941 -9.525 6.315 1.00 95.94 139 LEU A N 1
ATOM 1016 C CA . LEU A 1 139 ? -3.474 -8.919 7.562 1.00 95.94 139 LEU A CA 1
ATOM 1017 C C . LEU A 1 139 ? -2.054 -8.357 7.415 1.00 95.94 139 LEU A C 1
ATOM 1019 O O . LEU A 1 139 ? -1.811 -7.220 7.820 1.00 95.94 139 LEU A O 1
ATOM 1023 N N . ASP A 1 140 ? -1.151 -9.111 6.786 1.00 95.81 140 ASP A N 1
ATOM 1024 C CA . ASP A 1 140 ? 0.214 -8.672 6.487 1.00 95.81 140 ASP A CA 1
ATOM 1025 C C . ASP A 1 140 ? 0.216 -7.389 5.643 1.00 95.81 140 ASP A C 1
ATOM 1027 O O . ASP A 1 140 ? 0.846 -6.401 6.016 1.00 95.81 140 ASP A O 1
ATOM 1031 N N . ALA A 1 141 ? -0.605 -7.326 4.589 1.00 96.56 141 ALA A N 1
ATOM 1032 C CA . ALA A 1 141 ? -0.770 -6.117 3.783 1.00 96.56 141 ALA A CA 1
ATOM 1033 C C . ALA A 1 141 ? -1.257 -4.908 4.604 1.00 96.56 141 ALA A C 1
ATOM 1035 O O . ALA A 1 141 ? -0.777 -3.783 4.419 1.00 96.56 141 ALA A O 1
ATOM 1036 N N . CYS A 1 142 ? -2.189 -5.122 5.539 1.00 96.56 142 CYS A N 1
ATOM 1037 C CA . CYS A 1 142 ? -2.665 -4.067 6.434 1.00 96.56 142 CYS A CA 1
ATOM 1038 C C . CYS A 1 142 ? -1.566 -3.589 7.396 1.00 96.56 142 CYS A C 1
ATOM 1040 O O . CYS A 1 142 ? -1.456 -2.388 7.649 1.00 96.56 142 CYS A O 1
ATOM 1042 N N . TYR A 1 143 ? -0.726 -4.491 7.908 1.00 95.88 143 TYR A N 1
ATOM 1043 C CA . TYR A 1 143 ? 0.410 -4.139 8.766 1.00 95.88 143 TYR A CA 1
ATOM 1044 C C . TYR A 1 143 ? 1.566 -3.492 8.003 1.00 95.88 143 TYR A C 1
ATOM 1046 O O . TYR A 1 143 ? 2.184 -2.554 8.517 1.00 95.88 143 TYR A O 1
ATOM 1054 N N . ALA A 1 144 ? 1.808 -3.894 6.758 1.00 95.19 144 ALA A N 1
ATOM 1055 C CA . ALA A 1 144 ? 2.716 -3.195 5.863 1.00 95.19 144 ALA A CA 1
ATOM 1056 C C . ALA A 1 144 ? 2.234 -1.751 5.647 1.00 95.19 144 ALA A C 1
ATOM 1058 O O . ALA A 1 144 ? 2.995 -0.807 5.854 1.00 95.19 144 ALA A O 1
ATOM 1059 N N . ALA A 1 145 ? 0.948 -1.549 5.342 1.00 95.94 145 ALA A N 1
ATOM 1060 C CA . ALA A 1 145 ? 0.367 -0.212 5.212 1.00 95.94 145 ALA A CA 1
ATOM 1061 C C . ALA A 1 145 ? 0.471 0.611 6.505 1.00 95.94 145 ALA A C 1
ATOM 1063 O O . ALA A 1 145 ? 0.832 1.788 6.462 1.00 95.94 145 ALA A O 1
ATOM 1064 N N . LEU A 1 146 ? 0.190 -0.007 7.657 1.00 94.88 146 LEU A N 1
ATOM 1065 C CA . LEU A 1 146 ? 0.304 0.635 8.966 1.00 94.88 146 LEU A CA 1
ATOM 1066 C C . LEU A 1 146 ? 1.739 1.106 9.219 1.00 94.88 146 LEU A C 1
ATOM 1068 O O . LEU A 1 146 ? 1.951 2.250 9.615 1.00 94.88 146 LEU A O 1
ATOM 1072 N N . THR A 1 147 ? 2.720 0.258 8.911 1.00 93.19 147 THR A N 1
ATOM 1073 C CA . THR A 1 147 ? 4.144 0.598 8.971 1.00 93.19 147 THR A CA 1
ATOM 1074 C C . THR A 1 147 ? 4.446 1.841 8.139 1.00 93.19 147 THR A C 1
ATOM 1076 O O . THR A 1 147 ? 5.057 2.775 8.654 1.00 93.19 147 THR A O 1
ATOM 1079 N N . LEU A 1 148 ? 3.977 1.905 6.890 1.00 93.44 148 LEU A N 1
ATOM 1080 C CA . LEU A 1 148 ? 4.219 3.048 6.000 1.00 93.44 148 LEU A CA 1
ATOM 1081 C C . LEU A 1 148 ? 3.634 4.355 6.553 1.00 93.44 148 LEU A C 1
ATOM 1083 O O . LEU A 1 148 ? 4.305 5.385 6.527 1.00 93.44 148 LEU A O 1
ATOM 1087 N N . VAL A 1 149 ? 2.411 4.315 7.090 1.00 92.06 149 VAL A N 1
ATOM 1088 C CA . VAL A 1 149 ? 1.754 5.497 7.674 1.00 92.06 149 VAL A CA 1
ATOM 1089 C C . VAL A 1 149 ? 2.461 5.964 8.948 1.00 92.06 149 VAL A C 1
ATOM 1091 O O . VAL A 1 149 ? 2.643 7.161 9.152 1.00 92.06 149 VAL A O 1
ATOM 1094 N N . LEU A 1 150 ? 2.898 5.034 9.801 1.00 88.06 150 LEU A N 1
ATOM 1095 C CA . LEU A 1 150 ? 3.609 5.359 11.041 1.00 88.06 150 LEU A CA 1
ATOM 1096 C C . LEU A 1 150 ? 5.009 5.936 10.791 1.00 88.06 150 LEU A C 1
ATOM 1098 O O . LEU A 1 150 ? 5.480 6.747 11.585 1.00 88.06 150 LEU A O 1
ATOM 1102 N N . HIS A 1 151 ? 5.664 5.547 9.694 1.00 85.19 151 HIS A N 1
ATOM 1103 C CA . HIS A 1 151 ? 6.949 6.125 9.292 1.00 85.19 151 HIS A CA 1
ATOM 1104 C C . HIS A 1 151 ? 6.823 7.582 8.825 1.00 85.19 151 HIS A C 1
ATOM 1106 O O . HIS A 1 151 ? 7.756 8.355 9.037 1.00 85.19 151 HIS A O 1
ATOM 1112 N N . ALA A 1 152 ? 5.690 7.964 8.226 1.00 79.69 152 ALA A N 1
ATOM 1113 C CA . ALA A 1 152 ? 5.456 9.334 7.765 1.00 79.69 152 ALA A CA 1
ATOM 1114 C C . ALA A 1 152 ? 5.323 10.338 8.928 1.00 79.69 152 ALA A C 1
ATOM 1116 O O . ALA A 1 152 ? 5.765 11.479 8.812 1.00 79.69 152 ALA A O 1
ATOM 1117 N N . ASP A 1 153 ? 4.758 9.915 10.066 1.00 71.88 153 ASP A N 1
ATOM 1118 C CA . ASP A 1 153 ? 4.678 10.726 11.286 1.00 71.88 153 ASP A CA 1
ATOM 1119 C C . ASP A 1 153 ? 4.845 9.858 12.554 1.00 71.88 153 ASP A C 1
ATOM 1121 O O . ASP A 1 153 ? 3.861 9.415 13.163 1.00 71.88 153 ASP A O 1
ATOM 1125 N N . PRO A 1 154 ? 6.093 9.630 13.009 1.00 61.34 154 PRO A N 1
ATOM 1126 C CA . PRO A 1 154 ? 6.367 8.785 14.168 1.00 61.34 154 PRO A CA 1
ATOM 1127 C C . PRO A 1 154 ? 5.847 9.378 15.486 1.00 61.34 154 PRO A C 1
ATOM 1129 O O . PRO A 1 154 ? 5.716 8.650 16.473 1.00 61.34 154 PRO A O 1
ATOM 1132 N N . ALA A 1 155 ? 5.497 10.672 15.544 1.00 57.81 155 ALA A N 1
ATOM 1133 C CA . ALA A 1 155 ? 4.891 11.262 16.740 1.00 57.81 155 ALA A CA 1
ATOM 1134 C C . ALA A 1 155 ? 3.498 10.672 17.030 1.00 57.81 155 ALA A C 1
ATOM 1136 O O . ALA A 1 155 ? 3.058 10.661 18.185 1.00 57.81 155 ALA A O 1
ATOM 1137 N N . ARG A 1 156 ? 2.836 10.109 16.009 1.00 57.31 156 ARG A N 1
ATOM 1138 C CA . ARG A 1 156 ? 1.508 9.490 16.115 1.00 57.31 156 ARG A CA 1
ATOM 1139 C C . ARG A 1 156 ? 1.521 8.080 16.699 1.00 57.31 156 ARG A C 1
ATOM 1141 O O . ARG A 1 156 ? 0.477 7.633 17.162 1.00 57.31 156 ARG A O 1
ATOM 1148 N N . LEU A 1 157 ? 2.683 7.424 16.816 1.00 50.06 157 LEU A N 1
ATOM 1149 C CA . LEU A 1 157 ? 2.837 6.145 17.536 1.00 50.06 157 LEU A CA 1
ATOM 1150 C C . LEU A 1 157 ? 2.296 6.215 18.976 1.00 50.06 157 LEU A C 1
ATOM 1152 O O . LEU A 1 157 ? 1.748 5.243 19.489 1.00 50.06 157 LEU A O 1
ATOM 1156 N N . LYS A 1 158 ? 2.381 7.388 19.616 1.00 48.12 158 LYS A N 1
ATOM 1157 C CA . LYS A 1 158 ? 1.893 7.615 20.987 1.00 48.12 158 LYS A CA 1
ATOM 1158 C C . LYS A 1 158 ? 0.365 7.636 21.111 1.00 48.12 158 LYS A C 1
ATOM 1160 O O . LYS A 1 158 ? -0.143 7.480 22.213 1.00 48.12 158 LYS A O 1
ATOM 1165 N N . GLN A 1 159 ? -0.361 7.832 20.010 1.00 50.97 159 GLN A N 1
ATOM 1166 C CA . GLN A 1 159 ? -1.829 7.829 19.988 1.00 50.97 159 GLN A CA 1
ATOM 1167 C C . GLN A 1 159 ? -2.414 6.437 19.713 1.00 50.97 159 GLN A C 1
ATOM 1169 O O . GLN A 1 159 ? -3.597 6.223 19.949 1.00 50.97 159 GLN A O 1
ATOM 1174 N N . VAL A 1 160 ? -1.590 5.492 19.245 1.00 51.03 160 VAL A N 1
ATOM 1175 C CA . VAL A 1 160 ? -1.980 4.097 18.966 1.00 51.03 160 VAL A CA 1
ATOM 1176 C C . VAL A 1 160 ? -1.897 3.218 20.214 1.00 51.03 160 VAL A C 1
ATOM 1178 O O . VAL A 1 160 ? -2.601 2.220 20.316 1.00 51.03 160 VAL A O 1
ATOM 1181 N N . VAL A 1 161 ? -1.095 3.626 21.203 1.00 42.84 161 VAL A N 1
ATOM 1182 C CA . VAL A 1 161 ? -0.941 2.932 22.489 1.00 42.84 161 VAL A CA 1
ATOM 1183 C C . VAL A 1 161 ? -1.700 3.643 23.631 1.00 42.84 161 VAL A C 1
ATOM 1185 O O . VAL A 1 161 ? -1.066 4.165 24.546 1.00 42.84 161 VAL A O 1
ATOM 1188 N N . PRO A 1 162 ? -3.048 3.687 23.640 1.00 38.34 162 PRO A N 1
ATOM 1189 C CA . PRO A 1 162 ? -3.790 3.832 24.891 1.00 38.34 162 PRO A CA 1
ATOM 1190 C C . PRO A 1 162 ? -4.573 2.566 25.269 1.00 38.34 162 PRO A C 1
ATOM 1192 O O . PRO A 1 162 ? -5.317 2.599 26.244 1.00 38.34 162 PRO A O 1
ATOM 1195 N N . THR A 1 163 ? -4.468 1.465 24.519 1.00 37.47 163 THR A N 1
ATOM 1196 C CA . THR A 1 163 ? -5.227 0.233 24.808 1.00 37.47 163 THR A CA 1
ATOM 1197 C C . THR A 1 163 ? -4.478 -1.021 24.351 1.00 37.47 163 THR A C 1
ATOM 1199 O O . THR A 1 163 ? -4.812 -1.647 23.351 1.00 37.47 163 THR A O 1
ATOM 1202 N N . LEU A 1 164 ? -3.445 -1.379 25.112 1.00 34.84 164 LEU A N 1
ATOM 1203 C CA . LEU A 1 164 ? -3.067 -2.770 25.366 1.00 34.84 164 LEU A CA 1
ATOM 1204 C C . LEU A 1 164 ? -3.046 -2.965 26.881 1.00 34.84 164 LEU A C 1
ATOM 1206 O O . LEU A 1 164 ? -2.531 -2.049 27.564 1.00 34.84 164 LEU A O 1
#

pLDDT: mean 83.01, std 14.04, range [34.84, 97.0]

Foldseek 3Di:
DVLLVLLVVLVVLLVLLVVLVVQPDDDPDDDDPVVVVVSVVSLVVLLDPVLLVLLLCLLQPQQFDDPVLVVCCVVPVPVSVVCVVVPDSSHGSNSSSLSSLLSLCLRPSRNVSSQVSLVVQLVCLVPVDDDDVSSVSSNVSSVSSNVSNCVSPVVCVVVVPPDD

InterPro domains:
  IPR011989 Armadillo-like helical [G3DSA:1.25.10.10] (7-160)

Sequence (164 aa):
AAEKYAVRCVLFMRNALGSAAYTGHTSGRQPSESALACANALRCFFGSEQLPALCRSLVLHALPMSPAEVDDLRDDPEGFVWEELSAREGTSLRICAQRCISTLAETAEAAEATQAQVFSLANAAATGGLTELSDVVGLDACYAALTLVLHADPARLKQVVPTL